Protein AF-A0AAV7PT05-F1 (afdb_monomer_lite)

Radius of gyration: 60.12 Å; chains: 1; bounding box: 127×80×154 Å

Organism: Pleurodeles waltl (NCBI:txid8319)

Foldseek 3Di:
DDDDDDDDDDDPDDDDDDDDDDDPPVPPPPPDDDPVVVVVVVVVVVVVVVVVVVVVVVVVVVVVVVVVVVVVVVVVVVVVVVVVVVVVVVVVVVVVVVVVVVVVVVVVVVVPVVVDPVVVVVVVVVVVVVCVVDVPVPPDPVPPDDDDDDDDDPDPDPDDPDDDPDDDDDDDD

pLDDT: mean 75.19, std 23.45, range [34.25, 98.81]

Secondary structure (DSSP, 8-state):
-----PPPPP---PPPS------------TTSPPHHHHHHHHHHHHHHHHHHHHHHHHHHHHHHHHHHHHHHHHHHHHHHHHHHHHHHHHHHHHHHHHHHHHHHHHHHHHHHHHT-HHHHHHHHHHHHHHHHH-GGG---TT----S----------TT------PPPPPPP-

Structure (mmCIF, N/CA/C/O backbone):
data_AF-A0AAV7PT05-F1
#
_entry.id   AF-A0AAV7PT05-F1
#
loop_
_atom_site.group_PDB
_atom_site.id
_atom_site.type_symbol
_atom_site.label_atom_id
_atom_site.label_alt_id
_atom_site.label_comp_id
_atom_site.label_asym_id
_atom_site.label_entity_id
_atom_site.label_seq_id
_atom_site.pdbx_PDB_ins_code
_atom_site.Cartn_x
_atom_site.Cartn_y
_atom_site.Cartn_z
_atom_site.occupancy
_atom_site.B_iso_or_equiv
_atom_site.auth_seq_id
_atom_site.auth_comp_id
_atom_site.auth_asym_id
_atom_site.auth_atom_id
_atom_site.pdbx_PDB_model_num
ATOM 1 N N . MET A 1 1 ? -74.456 -33.445 26.826 1.00 45.88 1 MET A N 1
ATOM 2 C CA . MET A 1 1 ? -73.697 -34.358 27.705 1.00 45.88 1 MET A CA 1
ATOM 3 C C . MET A 1 1 ? -73.423 -33.598 28.983 1.00 45.88 1 MET A C 1
ATOM 5 O O . MET A 1 1 ? -72.450 -32.866 29.078 1.00 45.88 1 MET A O 1
ATOM 9 N N . GLU A 1 2 ? -74.381 -33.675 29.896 1.00 49.53 2 GLU A N 1
ATOM 10 C CA . GLU A 1 2 ? -74.288 -33.131 31.246 1.00 49.53 2 GLU A CA 1
ATOM 11 C C . GLU A 1 2 ? -73.744 -34.240 32.135 1.00 49.53 2 GLU A C 1
ATOM 13 O O . GLU A 1 2 ? -74.397 -35.272 32.239 1.00 49.53 2 GLU A O 1
ATOM 18 N N . HIS A 1 3 ? -72.579 -34.059 32.758 1.00 49.00 3 HIS A N 1
ATOM 19 C CA . HIS A 1 3 ? -72.139 -34.949 33.830 1.00 49.00 3 HIS A CA 1
ATOM 20 C C . HIS A 1 3 ? -71.332 -34.187 34.895 1.00 49.00 3 HIS A C 1
ATOM 22 O O . HIS A 1 3 ? -70.159 -33.882 34.719 1.00 49.00 3 HIS A O 1
ATOM 28 N N . TYR A 1 4 ? -72.045 -33.917 35.993 1.00 42.47 4 TYR A N 1
ATOM 29 C CA . TYR A 1 4 ? -71.643 -33.959 37.403 1.00 42.47 4 TYR A CA 1
ATOM 30 C C . TYR A 1 4 ? -70.444 -33.125 37.887 1.00 42.47 4 TYR A C 1
ATOM 32 O O . TYR A 1 4 ? -69.310 -33.588 37.969 1.00 42.47 4 TYR A O 1
ATOM 40 N N . THR A 1 5 ? -70.769 -31.934 38.398 1.00 49.84 5 THR A N 1
ATOM 41 C CA . THR A 1 5 ? -70.028 -31.274 39.481 1.00 49.84 5 THR A CA 1
ATOM 42 C C . THR A 1 5 ? -70.247 -32.059 40.775 1.00 49.84 5 THR A C 1
ATOM 44 O O . THR A 1 5 ? -71.347 -32.063 41.329 1.00 49.84 5 THR A O 1
ATOM 47 N N . THR A 1 6 ? -69.212 -32.730 41.269 1.00 58.97 6 THR A N 1
ATOM 48 C CA . THR A 1 6 ? -69.209 -33.334 42.607 1.00 58.97 6 THR A CA 1
ATOM 49 C C . THR A 1 6 ? -69.096 -32.221 43.661 1.00 58.97 6 THR A C 1
ATOM 51 O O . THR A 1 6 ? -68.149 -31.436 43.590 1.00 58.97 6 THR A O 1
ATOM 54 N N . PRO A 1 7 ? -70.012 -32.104 44.640 1.00 56.94 7 PRO A N 1
ATOM 55 C CA . PRO A 1 7 ? -69.864 -31.128 45.712 1.00 56.94 7 PRO A CA 1
ATOM 56 C C . PRO A 1 7 ? -68.750 -31.565 46.672 1.00 56.94 7 PRO A C 1
ATOM 58 O O . PRO A 1 7 ? -68.780 -32.662 47.229 1.00 56.94 7 PRO A O 1
ATOM 61 N N . VAL A 1 8 ? -67.760 -30.692 46.861 1.00 65.25 8 VAL A N 1
ATOM 62 C CA . VAL A 1 8 ? -66.714 -30.844 47.881 1.00 65.25 8 VAL A CA 1
ATOM 63 C C . VAL A 1 8 ? -67.356 -30.635 49.261 1.00 65.25 8 VAL A C 1
ATOM 65 O O . VAL A 1 8 ? -67.992 -29.599 49.470 1.00 65.25 8 VAL A O 1
ATOM 68 N N . PRO A 1 9 ? -67.227 -31.575 50.214 1.00 62.09 9 PRO A N 1
ATOM 69 C CA . PRO A 1 9 ? -67.745 -31.381 51.561 1.00 62.09 9 PRO A CA 1
ATOM 70 C C . PRO A 1 9 ? -66.942 -30.296 52.293 1.00 62.09 9 PRO A C 1
ATOM 72 O O . PRO A 1 9 ? -65.712 -30.314 52.311 1.00 62.09 9 PRO A O 1
ATOM 75 N N . LEU A 1 10 ? -67.656 -29.352 52.911 1.00 61.75 10 LEU A N 1
ATOM 76 C CA . LEU A 1 10 ? -67.082 -28.382 53.843 1.00 61.75 10 LEU A CA 1
ATOM 77 C C . LEU A 1 10 ? -66.490 -29.129 55.051 1.00 61.75 10 LEU A C 1
ATOM 79 O O . LEU A 1 10 ? -67.174 -29.996 55.606 1.00 61.75 10 LEU A O 1
ATOM 83 N N . PRO A 1 11 ? -65.268 -28.800 55.504 1.00 58.62 11 PRO A N 1
ATOM 84 C CA . PRO A 1 11 ? -64.727 -29.374 56.727 1.00 58.62 11 PRO A CA 1
ATOM 85 C C . PRO A 1 11 ? -65.584 -28.943 57.926 1.00 58.62 11 PRO A C 1
ATOM 87 O O . PRO A 1 11 ? -65.637 -27.770 58.295 1.00 58.62 11 PRO A O 1
ATOM 90 N N . GLN A 1 12 ? -66.282 -29.910 58.524 1.00 55.91 12 GLN A N 1
ATOM 91 C CA . GLN A 1 12 ? -66.926 -29.765 59.824 1.00 55.91 12 GLN A CA 1
ATOM 92 C C . GLN A 1 12 ? -65.871 -29.929 60.919 1.00 55.91 12 GLN A C 1
ATOM 94 O O . GLN A 1 12 ? -65.200 -30.956 60.981 1.00 55.91 12 GLN A O 1
ATOM 99 N N . GLY A 1 13 ? -65.767 -28.936 61.801 1.00 46.53 13 GLY A N 1
ATOM 100 C CA . GLY A 1 13 ? -65.004 -29.040 63.043 1.00 46.53 13 GLY A CA 1
ATOM 101 C C . GLY A 1 13 ? -64.131 -27.822 63.308 1.00 46.53 13 GLY A C 1
ATOM 102 O O . GLY A 1 13 ? -62.946 -27.825 63.001 1.00 46.53 13 GLY A O 1
ATOM 103 N N . LEU A 1 14 ? -64.712 -26.792 63.926 1.00 54.44 14 LEU A N 1
ATOM 104 C CA . LEU A 1 14 ? -63.942 -25.840 64.726 1.00 54.44 14 LEU A CA 1
ATOM 105 C C . LEU A 1 14 ? -63.470 -26.580 65.990 1.00 54.44 14 LEU A C 1
ATOM 107 O O . LEU A 1 14 ? -64.332 -27.023 66.758 1.00 54.44 14 LEU A O 1
ATOM 111 N N . PRO A 1 15 ? -62.158 -26.734 66.246 1.00 52.84 15 PRO A N 1
ATOM 112 C CA . PRO A 1 15 ? -61.711 -27.133 67.566 1.00 52.84 15 PRO A CA 1
ATOM 113 C C . PRO A 1 15 ? -61.998 -25.980 68.532 1.00 52.84 15 PRO A C 1
ATOM 115 O O . PRO A 1 15 ? -61.703 -24.814 68.260 1.00 52.84 15 PRO A O 1
ATOM 118 N N . ARG A 1 16 ? -62.666 -26.328 69.633 1.00 49.81 16 ARG A N 1
ATOM 119 C CA . ARG A 1 16 ? -62.996 -25.429 70.735 1.00 49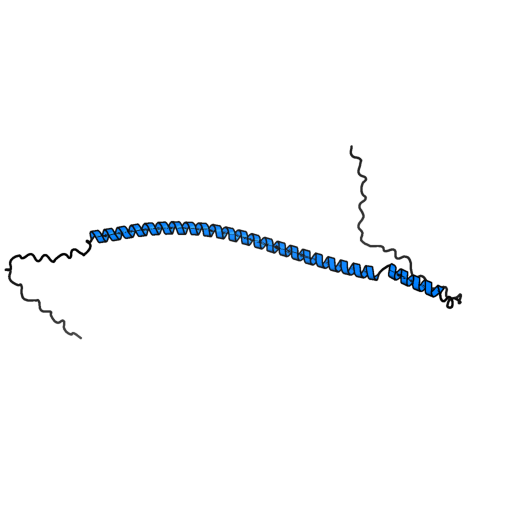.81 16 ARG A CA 1
ATOM 120 C C . ARG A 1 16 ? -61.720 -24.776 71.262 1.00 49.81 16 ARG A C 1
ATOM 122 O O . ARG A 1 16 ? -60.718 -25.454 71.462 1.00 49.81 16 ARG A O 1
ATOM 129 N N . SER A 1 17 ? -61.806 -23.467 71.486 1.00 53.41 17 SER A N 1
ATOM 130 C CA . SER A 1 17 ? -60.900 -22.699 72.331 1.00 53.41 17 SER A CA 1
ATOM 131 C C . SER A 1 17 ? -60.678 -23.459 73.629 1.00 53.41 17 SER A C 1
ATOM 133 O O . SER A 1 17 ? -61.669 -23.729 74.291 1.00 53.41 17 SER A O 1
ATOM 135 N N . ASP A 1 18 ? -59.436 -23.849 73.912 1.00 57.31 18 ASP A N 1
ATOM 136 C CA . ASP A 1 18 ? -58.857 -24.051 75.247 1.00 57.31 18 ASP A CA 1
ATOM 137 C C . ASP A 1 18 ? -57.489 -24.729 75.086 1.00 57.31 18 ASP A C 1
ATOM 139 O O . ASP A 1 18 ? -57.319 -25.902 75.385 1.00 57.31 18 ASP A O 1
ATOM 143 N N . GLU A 1 19 ? -56.486 -23.997 74.599 1.00 48.03 19 GLU A N 1
ATOM 144 C CA . GLU A 1 19 ? -55.090 -24.395 74.802 1.00 48.03 19 GLU A CA 1
ATOM 145 C C . GLU A 1 19 ? -54.196 -23.152 74.822 1.00 48.03 19 GLU A C 1
ATOM 147 O O . GLU A 1 19 ? -53.762 -22.609 73.810 1.00 48.03 19 GLU A O 1
ATOM 152 N N . LYS A 1 20 ? -54.058 -22.625 76.043 1.00 45.47 20 LYS A N 1
ATOM 153 C CA . LYS A 1 20 ? -52.792 -22.237 76.669 1.00 45.47 20 LYS A CA 1
ATOM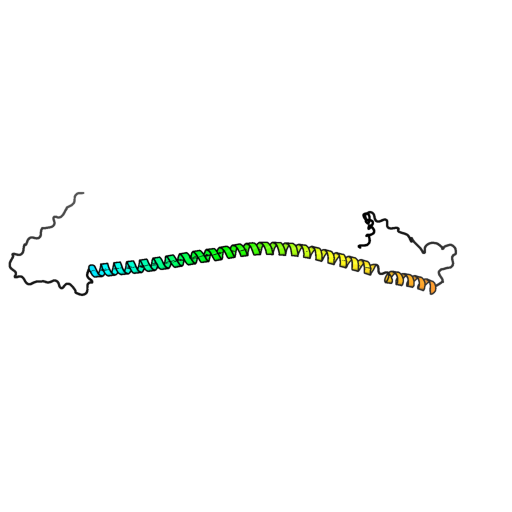 154 C C . LYS A 1 20 ? -51.722 -21.764 75.680 1.00 45.47 20 LYS A C 1
ATOM 156 O O . LYS A 1 20 ? -51.048 -22.567 75.047 1.00 45.47 20 LYS A O 1
ATOM 161 N N . GLY A 1 21 ? -51.554 -20.443 75.619 1.00 52.41 21 GLY A N 1
ATOM 162 C CA . GLY A 1 21 ? -50.492 -19.796 74.865 1.00 52.41 21 GLY A CA 1
ATOM 163 C C . GLY A 1 21 ? -49.130 -20.367 75.234 1.00 52.41 21 GLY A C 1
ATOM 164 O O . GLY A 1 21 ? -48.569 -20.016 76.268 1.00 52.41 21 GLY A O 1
ATOM 165 N N . ASP A 1 22 ? -48.614 -21.220 74.362 1.00 47.50 22 ASP A N 1
ATOM 166 C CA . ASP A 1 22 ? -47.196 -21.483 74.267 1.00 47.50 22 ASP A CA 1
ATOM 167 C C . ASP A 1 22 ? -46.752 -21.055 72.876 1.00 47.50 22 ASP A C 1
ATOM 169 O O . ASP A 1 22 ? -47.285 -21.444 71.834 1.00 47.50 22 ASP A O 1
ATOM 173 N N . ASN A 1 23 ? -45.848 -20.097 72.908 1.00 52.97 23 ASN A N 1
ATOM 174 C CA . ASN A 1 23 ? -45.403 -19.279 71.810 1.00 52.97 23 ASN A CA 1
ATOM 175 C C . ASN A 1 23 ? -44.649 -20.172 70.812 1.00 52.97 23 ASN A C 1
ATOM 177 O O . ASN A 1 23 ? -43.431 -20.314 70.919 1.00 52.97 23 ASN A O 1
ATOM 181 N N . MET A 1 24 ? -45.341 -20.764 69.828 1.00 47.91 24 MET A N 1
ATOM 182 C CA . MET A 1 24 ? -44.698 -21.295 68.621 1.00 47.91 24 MET A CA 1
ATOM 183 C C . MET A 1 24 ? -44.148 -20.121 67.805 1.00 47.91 24 MET A C 1
ATOM 185 O O . MET A 1 24 ? -44.660 -19.746 66.751 1.00 47.91 24 MET A O 1
ATOM 189 N N . ARG A 1 25 ? -43.063 -19.528 68.311 1.00 56.44 25 ARG A N 1
ATOM 190 C CA . ARG A 1 25 ? -42.078 -18.851 67.484 1.00 56.44 25 ARG A CA 1
ATOM 191 C C . ARG A 1 25 ? -41.600 -19.908 66.500 1.00 56.44 25 ARG A C 1
ATOM 193 O O . ARG A 1 25 ? -40.773 -20.747 66.847 1.00 56.44 25 ARG A O 1
ATOM 200 N N . VAL A 1 26 ? -42.149 -19.879 65.287 1.00 58.25 26 VAL A N 1
ATOM 201 C CA . VAL A 1 26 ? -41.483 -20.469 64.127 1.00 58.25 26 VAL A CA 1
ATOM 202 C C . VAL A 1 26 ? -40.052 -19.934 64.194 1.00 58.25 26 VAL A C 1
ATOM 204 O O . VAL A 1 26 ? -39.893 -18.707 64.231 1.00 58.25 26 VAL A O 1
ATOM 207 N N . PRO A 1 27 ? -39.027 -20.790 64.338 1.00 54.75 27 PRO A N 1
ATOM 208 C CA . PRO A 1 27 ? -37.659 -20.317 64.342 1.00 54.75 27 PRO A CA 1
ATOM 209 C C . PRO A 1 27 ? -37.440 -19.665 62.981 1.00 54.75 27 PRO A C 1
ATOM 211 O O . PRO A 1 27 ? -37.392 -20.342 61.958 1.00 54.75 27 PRO A O 1
ATOM 214 N N . VAL A 1 28 ? -37.403 -18.332 62.961 1.00 60.41 28 VAL A N 1
ATOM 215 C CA . VAL A 1 28 ? -36.913 -17.583 61.809 1.00 60.41 28 VAL A CA 1
ATOM 216 C C . VAL A 1 28 ? -35.483 -18.064 61.654 1.00 60.41 28 VAL A C 1
ATOM 218 O O . VAL A 1 28 ? -34.660 -17.817 62.536 1.00 60.41 28 VAL A O 1
ATOM 221 N N . ASN A 1 29 ? -35.241 -18.863 60.619 1.00 56.56 29 ASN A N 1
ATOM 222 C CA . ASN A 1 29 ? -33.935 -19.426 60.345 1.00 56.56 29 ASN A CA 1
ATOM 223 C C . ASN A 1 29 ? -32.951 -18.248 60.227 1.00 56.56 29 ASN A C 1
ATOM 225 O O . ASN A 1 29 ? -33.137 -17.417 59.336 1.00 56.56 29 ASN A O 1
ATOM 229 N N . PRO A 1 30 ? -31.962 -18.104 61.128 1.00 59.84 30 PRO A N 1
ATOM 230 C CA . PRO A 1 30 ? -31.101 -16.921 61.164 1.00 59.84 30 PRO A CA 1
ATOM 231 C C . PRO A 1 30 ? -30.137 -16.831 59.970 1.00 59.84 30 PRO A C 1
ATOM 233 O O . PRO A 1 30 ? -29.339 -15.901 59.908 1.00 59.84 30 PRO A O 1
ATOM 236 N N . GLU A 1 31 ? -30.204 -17.780 59.032 1.00 66.94 31 GLU A N 1
ATOM 237 C CA . GLU A 1 31 ? -29.335 -17.857 57.856 1.00 66.94 31 GLU A CA 1
ATOM 238 C C . GLU A 1 31 ? -29.954 -17.306 56.561 1.00 66.94 31 GLU A C 1
ATOM 240 O O . GLU A 1 31 ? -29.242 -17.174 55.566 1.00 66.94 31 GLU A O 1
ATOM 245 N N . GLU A 1 32 ? -31.246 -16.956 56.533 1.00 77.12 32 GLU A N 1
ATOM 246 C CA . GLU A 1 32 ? -31.826 -16.325 55.341 1.00 77.12 32 GLU A CA 1
ATOM 247 C C . GLU A 1 32 ? -31.551 -14.813 55.341 1.00 77.12 32 GLU A C 1
ATOM 249 O O . GLU A 1 32 ? -31.982 -14.116 56.267 1.00 77.12 32 GLU A O 1
ATOM 254 N N . PRO A 1 33 ? -30.852 -14.281 54.317 1.00 81.19 33 PRO A N 1
ATOM 255 C CA . PRO A 1 33 ? -30.549 -12.862 54.246 1.00 81.19 33 PRO A CA 1
ATOM 256 C C . PRO A 1 33 ? -31.847 -12.066 54.230 1.00 81.19 33 PRO A C 1
ATOM 258 O O . PRO A 1 33 ? -32.794 -12.365 53.492 1.00 81.19 33 PRO A O 1
ATOM 261 N N . SER A 1 34 ? -31.891 -11.020 55.045 1.00 90.75 34 SER A N 1
ATOM 262 C CA . SER A 1 34 ? -33.059 -10.159 55.118 1.00 90.75 34 SER A CA 1
ATOM 263 C C . SER A 1 34 ? -33.330 -9.523 53.750 1.00 90.75 34 SER A C 1
ATOM 265 O O . SER A 1 34 ? -32.427 -9.257 52.952 1.00 90.75 34 SER A O 1
ATOM 267 N N . ARG A 1 35 ? -34.595 -9.195 53.469 1.00 93.06 35 ARG A N 1
ATOM 268 C CA . ARG A 1 35 ? -34.975 -8.481 52.235 1.00 93.06 35 ARG A CA 1
ATOM 269 C C . ARG A 1 35 ? -34.143 -7.208 52.009 1.00 93.06 35 ARG A C 1
ATOM 271 O O . ARG A 1 35 ? -33.883 -6.846 50.864 1.00 93.06 35 ARG A O 1
ATOM 278 N N . ALA A 1 36 ? -33.735 -6.534 53.084 1.00 93.31 36 ALA A N 1
ATOM 279 C CA . ALA A 1 36 ? -32.884 -5.350 53.021 1.00 93.31 36 ALA A CA 1
ATOM 280 C C . ALA A 1 36 ? -31.463 -5.678 52.527 1.00 93.31 36 ALA A C 1
ATOM 282 O O . ALA A 1 36 ? -30.934 -4.954 51.687 1.00 93.31 36 ALA A O 1
ATOM 283 N N . GLU A 1 37 ? -30.878 -6.788 52.982 1.00 94.50 37 GLU A N 1
ATOM 284 C CA . GLU A 1 37 ? -29.558 -7.258 52.542 1.00 94.50 37 GLU A CA 1
ATOM 285 C C . GLU A 1 37 ? -29.568 -7.672 51.068 1.00 94.50 37 GLU A C 1
ATOM 287 O O . GLU A 1 37 ? -28.661 -7.304 50.322 1.00 94.50 37 GLU A O 1
ATOM 292 N N . LEU A 1 38 ? -30.628 -8.347 50.609 1.00 96.12 38 LEU A N 1
ATOM 293 C CA . LEU A 1 38 ? -30.791 -8.693 49.192 1.00 96.12 38 LEU A CA 1
ATOM 294 C C . LEU A 1 38 ? -30.879 -7.447 48.301 1.00 96.12 38 LEU A C 1
ATOM 296 O O . LEU A 1 38 ? -30.224 -7.380 47.261 1.00 96.12 38 LEU A O 1
ATOM 300 N N . LEU A 1 39 ? -31.652 -6.435 48.709 1.00 96.56 39 LEU A N 1
ATOM 301 C CA . LEU A 1 39 ? -31.744 -5.172 47.970 1.00 96.56 39 LEU A CA 1
ATOM 302 C C . LEU A 1 39 ? -30.404 -4.431 47.946 1.00 96.56 39 LEU A C 1
ATOM 304 O O . LEU A 1 39 ? -30.019 -3.915 46.897 1.00 96.56 39 LEU A O 1
ATOM 308 N N . ALA A 1 40 ? -29.672 -4.418 49.062 1.00 96.56 40 ALA A N 1
ATOM 309 C CA . ALA A 1 40 ? -28.338 -3.829 49.126 1.00 96.56 40 ALA A CA 1
ATOM 310 C C . ALA A 1 40 ? -27.353 -4.553 48.191 1.00 96.56 40 ALA A C 1
ATOM 312 O O . ALA A 1 40 ? -26.609 -3.898 47.459 1.00 96.56 40 ALA A O 1
ATOM 313 N N . ALA A 1 41 ? -27.390 -5.888 48.146 1.00 97.12 41 ALA A N 1
ATOM 314 C CA . ALA A 1 41 ? -26.550 -6.689 47.258 1.00 97.12 41 ALA A CA 1
ATOM 315 C C . ALA A 1 41 ? -26.872 -6.446 45.772 1.00 97.12 41 ALA A C 1
ATOM 317 O O . ALA A 1 41 ? -25.961 -6.298 44.950 1.00 97.12 41 ALA A O 1
ATOM 318 N N . ILE A 1 42 ? -28.160 -6.349 45.423 1.00 97.81 42 ILE A N 1
ATOM 319 C CA . ILE A 1 42 ? -28.611 -6.014 44.064 1.00 97.81 42 ILE A CA 1
ATOM 320 C C . ILE A 1 42 ? -28.144 -4.607 43.679 1.00 97.81 42 ILE A C 1
ATOM 322 O O . ILE A 1 42 ? -27.597 -4.421 42.593 1.00 97.81 42 ILE A O 1
ATOM 326 N N . GLN A 1 43 ? -28.306 -3.627 44.570 1.00 97.94 43 GLN A N 1
ATOM 327 C CA . GLN A 1 43 ? -27.885 -2.249 44.323 1.00 97.94 43 GLN A CA 1
ATOM 328 C C . GLN A 1 43 ? -26.363 -2.156 44.138 1.00 97.94 43 GLN A C 1
ATOM 330 O O . GLN A 1 43 ? -25.898 -1.508 43.203 1.00 97.94 43 GLN A O 1
ATOM 335 N N . GLY A 1 44 ? -25.584 -2.853 44.973 1.00 98.38 44 GLY A N 1
ATOM 336 C CA . GLY A 1 44 ? -24.128 -2.924 44.839 1.00 98.38 44 GLY A CA 1
ATOM 337 C C . GLY A 1 44 ? -23.691 -3.576 43.524 1.00 98.38 44 GLY A C 1
ATOM 338 O O . GLY A 1 44 ? -22.826 -3.049 42.826 1.00 98.38 44 GLY A O 1
ATOM 339 N N . SER A 1 45 ? -24.346 -4.675 43.136 1.00 98.31 45 SER A N 1
ATOM 340 C CA . SER A 1 45 ? -24.092 -5.353 41.856 1.00 98.31 45 SER A CA 1
ATOM 341 C C . SER A 1 45 ? -24.418 -4.458 40.662 1.00 98.31 45 SER A C 1
ATOM 343 O O . SER A 1 45 ? -23.665 -4.423 39.691 1.00 98.31 45 SER A O 1
ATOM 345 N N . ARG A 1 46 ? -25.514 -3.696 40.744 1.00 98.50 46 ARG A N 1
ATOM 346 C CA . ARG A 1 46 ? -25.913 -2.732 39.718 1.00 98.50 46 ARG A CA 1
ATOM 347 C C . ARG A 1 46 ? -24.861 -1.639 39.533 1.00 98.50 46 ARG A C 1
ATOM 349 O O . ARG A 1 46 ? -24.431 -1.424 38.407 1.00 98.50 46 ARG A O 1
ATOM 356 N N . VAL A 1 47 ? -24.409 -1.010 40.618 1.00 98.56 47 VAL A N 1
ATOM 357 C CA . VAL A 1 47 ? -23.369 0.033 40.560 1.00 98.56 47 VAL A CA 1
ATOM 358 C C . VAL A 1 47 ? -22.065 -0.525 39.977 1.00 98.56 47 VAL A C 1
ATOM 360 O O . VAL A 1 47 ? -21.433 0.109 39.135 1.00 98.56 47 VAL A O 1
ATOM 363 N N . ALA A 1 48 ? -21.679 -1.746 40.362 1.00 98.44 48 ALA A N 1
ATOM 364 C CA . ALA A 1 48 ? -20.491 -2.398 39.813 1.00 98.44 48 ALA A CA 1
ATOM 365 C C . ALA A 1 48 ? -20.611 -2.673 38.302 1.00 98.44 48 ALA A C 1
ATOM 367 O O . ALA A 1 48 ? -19.629 -2.542 37.569 1.00 98.44 48 ALA A O 1
ATOM 368 N N . LEU A 1 49 ? -21.798 -3.058 37.825 1.00 98.62 49 LEU A N 1
ATOM 369 C CA . LEU A 1 49 ? -22.061 -3.245 36.397 1.00 98.62 49 LEU A CA 1
ATOM 370 C C . LEU A 1 49 ? -22.066 -1.916 35.636 1.00 98.62 49 LEU A C 1
ATOM 372 O O . LEU A 1 49 ? -21.481 -1.855 34.559 1.00 98.62 49 LEU A O 1
ATOM 376 N N . GLU A 1 50 ? -22.657 -0.859 36.194 1.00 98.50 50 GLU A N 1
ATOM 377 C CA . GLU A 1 50 ? -22.651 0.488 35.605 1.00 98.50 50 GLU A CA 1
ATOM 378 C C . GLU A 1 50 ? -21.206 0.988 35.399 1.00 98.50 50 GLU A C 1
ATOM 380 O O . GLU A 1 50 ? -20.854 1.389 34.291 1.00 98.50 50 GLU A O 1
ATOM 385 N N . GLY A 1 51 ? -20.320 0.818 36.389 1.00 98.62 51 GLY A N 1
ATOM 386 C CA . GLY A 1 51 ? -18.900 1.178 36.244 1.00 98.62 51 GLY A CA 1
ATOM 387 C C . GLY A 1 51 ? -18.141 0.350 35.192 1.00 98.62 51 GLY A C 1
ATOM 388 O O . GLY A 1 51 ? -17.292 0.873 34.464 1.00 98.62 51 GLY A O 1
ATOM 389 N N . LYS A 1 52 ? -18.463 -0.944 35.048 1.00 98.69 52 LYS A N 1
ATOM 390 C CA . LYS A 1 52 ? -17.909 -1.778 33.964 1.00 98.69 52 LYS A CA 1
ATOM 391 C C . LYS A 1 52 ? -18.395 -1.318 32.589 1.00 98.69 52 LYS A C 1
ATOM 393 O O . LYS A 1 52 ? -17.599 -1.288 31.656 1.00 98.69 52 LYS A O 1
ATOM 398 N N . ILE A 1 53 ? -19.671 -0.951 32.465 1.00 98.69 53 ILE A N 1
ATOM 399 C CA . ILE A 1 53 ? -20.252 -0.439 31.216 1.00 98.69 53 ILE A CA 1
ATOM 400 C C . ILE A 1 53 ? -19.572 0.869 30.806 1.00 98.69 53 ILE A C 1
ATOM 402 O O . ILE A 1 53 ? -19.208 1.015 29.642 1.00 98.69 53 ILE A O 1
ATOM 406 N N . GLU A 1 54 ? -19.340 1.788 31.746 1.00 98.69 54 GLU A N 1
ATOM 407 C CA . GLU A 1 54 ? -18.607 3.030 31.472 1.00 98.69 54 GLU A CA 1
ATOM 408 C C . GLU A 1 54 ? -17.175 2.760 31.005 1.00 98.69 54 GLU A C 1
ATOM 410 O O . GLU A 1 54 ? -16.727 3.339 30.015 1.00 98.69 54 GLU A O 1
ATOM 415 N N . THR A 1 55 ? -16.479 1.829 31.660 1.00 98.69 55 THR A N 1
ATOM 416 C CA . THR A 1 55 ? -15.114 1.440 31.274 1.00 98.69 55 THR A CA 1
ATOM 417 C C . THR A 1 55 ? -15.081 0.891 29.846 1.00 98.69 55 THR A C 1
ATOM 419 O O . THR A 1 55 ? -14.307 1.365 29.015 1.00 98.69 55 THR A O 1
ATOM 422 N N . VAL A 1 56 ? -15.980 -0.044 29.521 1.00 98.75 56 VAL A N 1
ATOM 423 C CA . VAL A 1 56 ? -16.102 -0.606 28.167 1.00 98.75 56 VAL A CA 1
ATOM 424 C C . VAL A 1 56 ? -16.459 0.477 27.147 1.00 98.75 56 VAL A C 1
ATOM 426 O O . VAL A 1 56 ? -15.917 0.483 26.044 1.00 98.75 56 VAL A O 1
ATOM 429 N N . ALA A 1 57 ? -17.331 1.428 27.490 1.00 98.69 57 ALA A N 1
ATOM 430 C CA . ALA A 1 57 ? -17.678 2.530 26.597 1.00 98.69 57 ALA A CA 1
ATOM 431 C C . ALA A 1 57 ? -16.458 3.409 26.267 1.00 98.69 57 ALA A C 1
ATOM 433 O O . ALA A 1 57 ? -16.289 3.829 25.120 1.00 98.69 57 ALA A O 1
ATOM 434 N N . VAL A 1 58 ? -15.581 3.663 27.241 1.00 98.75 58 VAL A N 1
ATOM 435 C CA . VAL A 1 58 ? -14.318 4.383 27.014 1.00 98.75 58 VAL A CA 1
ATOM 436 C C . VAL A 1 58 ? -13.388 3.579 26.105 1.00 98.75 58 VAL A C 1
ATOM 438 O O . VAL A 1 58 ? -12.889 4.120 25.117 1.00 98.75 58 VAL A O 1
ATOM 441 N N . GLU A 1 59 ? -13.194 2.289 26.380 1.00 98.81 59 GLU A N 1
ATOM 442 C CA . GLU A 1 59 ? -12.339 1.411 25.569 1.00 98.81 59 GLU A CA 1
ATOM 443 C C . GLU A 1 59 ? -12.817 1.317 24.114 1.00 98.81 59 GLU A C 1
ATOM 445 O O . GLU A 1 59 ? -12.018 1.455 23.186 1.00 98.81 59 GLU A O 1
ATOM 450 N N . VAL A 1 60 ? -14.126 1.167 23.893 1.00 98.81 60 VAL A N 1
ATOM 451 C CA . VAL A 1 60 ? -14.724 1.152 22.549 1.00 98.81 60 VAL A CA 1
ATOM 452 C C . VAL A 1 60 ? -14.448 2.462 21.810 1.00 98.81 60 VAL A C 1
ATOM 454 O O . VAL A 1 60 ? -14.082 2.438 20.635 1.00 98.81 60 VAL A O 1
ATOM 457 N N . ASN A 1 61 ? -14.570 3.609 22.480 1.00 98.75 61 ASN A N 1
ATOM 458 C CA . ASN A 1 61 ? -14.284 4.902 21.859 1.00 98.75 61 ASN A CA 1
ATOM 459 C C . ASN A 1 61 ? -12.803 5.058 21.478 1.00 98.75 61 ASN A C 1
ATOM 461 O O . ASN A 1 61 ? -12.502 5.596 20.409 1.00 98.75 61 ASN A O 1
ATOM 465 N N . LEU A 1 62 ? -11.882 4.557 22.305 1.00 98.75 62 LEU A N 1
ATOM 466 C CA . LEU A 1 62 ? -10.451 4.542 21.988 1.00 98.75 62 LEU A CA 1
ATOM 467 C C . LEU A 1 62 ? -10.154 3.639 20.785 1.00 98.75 62 LEU A C 1
ATOM 469 O O . LEU A 1 62 ? -9.480 4.068 19.848 1.00 98.75 62 LEU A O 1
ATOM 473 N N . LEU A 1 63 ? -10.730 2.434 20.755 1.00 98.75 63 LEU A N 1
ATOM 474 C CA . LEU A 1 63 ? -10.588 1.510 19.629 1.00 98.75 63 LEU A CA 1
ATOM 475 C C . LEU A 1 63 ? -11.148 2.095 18.327 1.00 98.75 63 LEU A C 1
ATOM 477 O O . LEU A 1 63 ? -10.526 1.955 17.275 1.00 98.75 63 LEU A O 1
ATOM 481 N N . LEU A 1 64 ? -12.282 2.800 18.377 1.00 98.75 64 LEU A N 1
ATOM 482 C CA . LEU A 1 64 ? -12.837 3.496 17.212 1.00 98.75 64 LEU A CA 1
ATOM 483 C C . LEU A 1 64 ? -11.913 4.614 16.714 1.00 98.75 64 LEU A C 1
ATOM 485 O O . LEU A 1 64 ? -11.764 4.796 15.503 1.00 98.75 64 LEU A O 1
ATOM 489 N N . ALA A 1 65 ? -11.281 5.358 17.623 1.00 98.62 65 ALA A N 1
ATOM 490 C CA . ALA A 1 65 ? -10.312 6.384 17.255 1.00 98.62 65 ALA A CA 1
ATOM 491 C C . ALA A 1 65 ? -9.064 5.776 16.595 1.00 98.62 65 ALA A C 1
ATOM 493 O O . ALA A 1 65 ? -8.582 6.300 15.590 1.00 98.62 65 ALA A O 1
ATOM 494 N N . ASP A 1 66 ? -8.562 4.657 17.113 1.00 98.75 66 ASP A N 1
ATOM 495 C CA . ASP A 1 66 ? -7.407 3.974 16.535 1.00 98.75 66 ASP A CA 1
ATOM 496 C C . ASP A 1 66 ? -7.733 3.315 15.191 1.00 98.75 66 ASP A C 1
ATOM 498 O O . ASP A 1 66 ? -6.939 3.423 14.253 1.00 98.75 66 ASP A O 1
ATOM 502 N N . LEU A 1 67 ? -8.930 2.740 15.037 1.00 98.75 67 LEU A N 1
ATOM 503 C CA . LEU A 1 67 ? -9.406 2.212 13.758 1.00 98.75 67 LEU A CA 1
ATOM 504 C C . LEU A 1 67 ? -9.448 3.303 12.679 1.00 98.75 67 LEU A C 1
ATOM 506 O O . LEU A 1 67 ? -9.017 3.063 11.551 1.00 98.75 67 LEU A O 1
ATOM 510 N N . ARG A 1 68 ? -9.894 4.520 13.022 1.00 98.75 68 ARG A N 1
ATOM 511 C CA . ARG A 1 68 ? -9.866 5.669 12.098 1.00 98.75 68 ARG A CA 1
ATOM 512 C C . ARG A 1 68 ? -8.443 6.011 11.660 1.00 98.75 68 ARG A C 1
ATOM 514 O O . ARG A 1 68 ? -8.190 6.108 10.465 1.00 98.75 68 ARG A O 1
ATOM 521 N N . LYS A 1 69 ? -7.489 6.086 12.595 1.00 98.69 69 LYS A N 1
ATOM 522 C CA . LYS A 1 69 ? -6.073 6.339 12.259 1.00 98.69 69 LYS A CA 1
ATOM 523 C C . LYS A 1 69 ? -5.497 5.265 11.336 1.00 98.69 69 LYS A C 1
ATOM 525 O O . LYS A 1 69 ?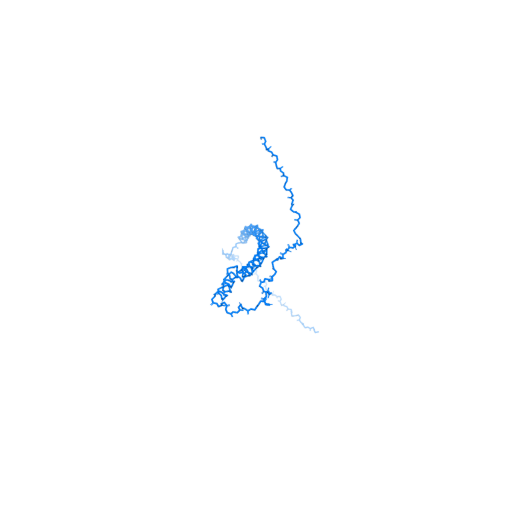 -4.700 5.575 10.453 1.00 98.69 69 LYS A O 1
ATOM 530 N N . VAL A 1 70 ? -5.851 3.996 11.554 1.00 98.75 70 VAL A N 1
ATOM 531 C CA . VAL A 1 70 ? -5.430 2.894 10.676 1.00 98.75 70 VAL A CA 1
ATOM 532 C C . VAL A 1 70 ? -6.051 3.049 9.289 1.00 98.75 70 VAL A C 1
ATOM 534 O O . VAL A 1 70 ? -5.329 2.936 8.302 1.00 98.75 70 VAL A O 1
ATOM 537 N N . SER A 1 71 ? -7.341 3.379 9.205 1.00 98.69 71 SER A N 1
ATOM 538 C CA . SER A 1 71 ? -8.035 3.635 7.936 1.00 98.69 71 SER A CA 1
ATOM 539 C C . SER A 1 71 ? -7.371 4.757 7.128 1.00 98.69 71 SER A C 1
ATOM 541 O O . SER A 1 71 ? -7.150 4.611 5.923 1.00 98.69 71 SER A O 1
ATOM 543 N N . ASP A 1 72 ? -6.980 5.850 7.786 1.00 98.75 72 ASP A N 1
ATOM 544 C CA . ASP A 1 72 ? -6.284 6.964 7.132 1.00 98.75 72 ASP A CA 1
ATOM 545 C C . ASP A 1 72 ? -4.918 6.523 6.585 1.00 98.75 72 ASP A C 1
ATOM 547 O O . ASP A 1 72 ? -4.568 6.813 5.439 1.00 98.75 72 ASP A O 1
ATOM 551 N N . LYS A 1 73 ? -4.152 5.755 7.374 1.00 98.69 73 LYS A N 1
ATOM 552 C CA . LYS A 1 73 ? -2.860 5.200 6.939 1.00 98.69 73 LYS A CA 1
ATOM 553 C C . LYS A 1 73 ? -3.006 4.261 5.742 1.00 98.69 73 LYS A C 1
ATOM 555 O O . LYS A 1 73 ? -2.173 4.316 4.839 1.00 98.69 73 LYS A O 1
ATOM 560 N N . VAL A 1 74 ? -4.044 3.423 5.723 1.00 98.81 74 VAL A N 1
ATOM 561 C CA . VAL A 1 74 ? -4.340 2.528 4.592 1.00 98.81 74 VAL A CA 1
ATOM 562 C C . VAL A 1 74 ? -4.637 3.342 3.336 1.00 98.81 74 VAL A C 1
ATOM 564 O O . VAL A 1 74 ? -4.012 3.104 2.308 1.00 98.81 74 VAL A O 1
ATOM 567 N N . THR A 1 75 ? -5.471 4.377 3.442 1.00 98.75 75 THR A N 1
ATOM 568 C CA . THR A 1 75 ? -5.807 5.263 2.312 1.00 98.75 75 THR A CA 1
ATOM 569 C C . THR A 1 75 ? -4.556 5.930 1.718 1.00 98.75 75 THR A C 1
ATOM 571 O O . THR A 1 75 ? -4.373 5.987 0.500 1.00 98.75 75 THR A O 1
ATOM 574 N N . VAL A 1 76 ? -3.639 6.402 2.570 1.00 98.75 76 VAL A N 1
ATOM 575 C CA . VAL A 1 76 ? -2.357 6.985 2.129 1.00 98.75 76 VAL A CA 1
ATOM 576 C C . VAL A 1 76 ? -1.463 5.943 1.446 1.00 98.75 76 VAL A C 1
ATOM 578 O O . VAL A 1 76 ? -0.819 6.235 0.429 1.00 98.75 76 VAL A O 1
ATOM 581 N N . ALA A 1 77 ? -1.409 4.727 1.990 1.00 98.62 77 ALA A N 1
ATOM 582 C CA . ALA A 1 77 ? -0.623 3.637 1.423 1.00 98.62 77 ALA A CA 1
ATOM 583 C C . ALA A 1 77 ? -1.154 3.215 0.044 1.00 98.62 77 ALA A C 1
ATOM 585 O O . ALA A 1 77 ? -0.368 3.077 -0.893 1.00 98.62 77 ALA A O 1
ATOM 586 N N . GLU A 1 78 ? -2.472 3.093 -0.112 1.00 98.75 78 GLU A N 1
ATOM 587 C CA . GLU A 1 78 ? -3.126 2.795 -1.390 1.00 98.75 78 GLU A CA 1
ATOM 588 C C . GLU A 1 78 ? -2.785 3.844 -2.456 1.00 98.75 78 GLU A C 1
ATOM 590 O O . GLU A 1 78 ? -2.366 3.492 -3.562 1.00 98.75 78 GLU A O 1
ATOM 595 N N . GLY A 1 79 ? -2.847 5.135 -2.110 1.00 98.75 79 GLY A N 1
ATOM 596 C CA . GLY A 1 79 ? -2.439 6.212 -3.018 1.00 98.75 79 GLY A CA 1
ATOM 597 C C . GLY A 1 79 ? -0.966 6.119 -3.439 1.00 98.75 79 GLY A C 1
ATOM 598 O O . GLY A 1 79 ? -0.623 6.325 -4.607 1.00 98.75 79 GLY A O 1
ATOM 599 N N . S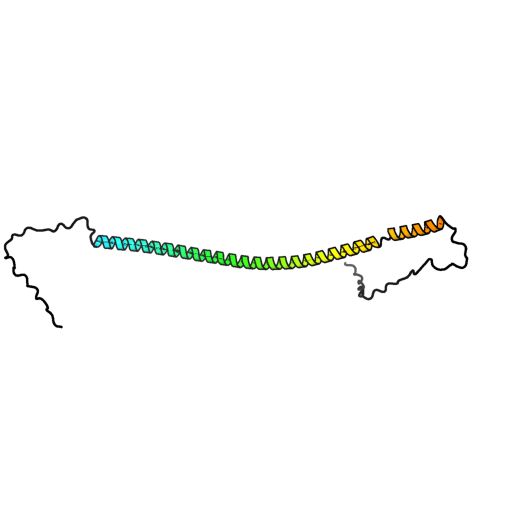ER A 1 80 ? -0.087 5.748 -2.506 1.00 98.75 80 SER A N 1
ATOM 600 C CA . SER A 1 80 ? 1.345 5.557 -2.777 1.00 98.75 80 SER A CA 1
ATOM 601 C C . SER A 1 80 ? 1.602 4.367 -3.708 1.00 98.75 80 SER A C 1
ATOM 603 O O . SER A 1 80 ? 2.425 4.465 -4.619 1.00 98.75 80 SER A O 1
ATOM 605 N N . ILE A 1 81 ? 0.867 3.265 -3.532 1.00 98.81 81 ILE A N 1
ATOM 606 C CA . ILE A 1 81 ? 0.940 2.084 -4.403 1.00 98.81 81 ILE A CA 1
ATOM 607 C C . ILE A 1 81 ? 0.536 2.446 -5.834 1.00 98.81 81 ILE A C 1
ATOM 609 O O . ILE A 1 81 ? 1.253 2.092 -6.770 1.00 98.81 81 ILE A O 1
ATOM 613 N N . VAL A 1 82 ? -0.558 3.191 -6.018 1.00 98.75 82 VAL A N 1
ATOM 614 C CA . VAL A 1 82 ? -1.002 3.639 -7.351 1.00 98.75 82 VAL A CA 1
ATOM 615 C C . VAL A 1 82 ? 0.082 4.474 -8.037 1.00 98.75 82 VAL A C 1
ATOM 617 O O . VAL A 1 82 ? 0.404 4.238 -9.204 1.00 98.75 82 VAL A O 1
ATOM 620 N N . LYS A 1 83 ? 0.710 5.406 -7.310 1.00 98.69 83 LYS A N 1
ATOM 621 C CA . LYS A 1 83 ? 1.807 6.221 -7.847 1.00 98.69 83 LYS A CA 1
ATOM 622 C C . LYS A 1 83 ? 2.997 5.361 -8.288 1.00 98.69 83 LYS A C 1
ATOM 624 O O . LYS A 1 83 ? 3.483 5.517 -9.408 1.00 98.69 83 LYS A O 1
ATOM 629 N N . LEU A 1 84 ? 3.422 4.414 -7.451 1.00 98.75 84 LEU A N 1
ATOM 630 C CA . LEU A 1 84 ? 4.520 3.498 -7.776 1.00 98.75 84 LEU A CA 1
ATOM 631 C C . LEU A 1 84 ? 4.199 2.619 -8.990 1.00 98.75 84 LEU A C 1
ATOM 633 O O . LEU A 1 84 ? 5.057 2.408 -9.845 1.00 98.75 84 LEU A O 1
ATOM 637 N N . GLN A 1 85 ? 2.960 2.139 -9.119 1.00 98.75 85 GLN A N 1
ATOM 638 C CA . GLN A 1 85 ? 2.531 1.369 -10.290 1.00 98.75 85 GLN A CA 1
ATOM 639 C C . GLN A 1 85 ? 2.648 2.185 -11.585 1.00 98.75 85 GLN A C 1
ATOM 641 O O . GLN A 1 85 ? 3.104 1.659 -12.606 1.00 98.75 85 GLN A O 1
ATOM 646 N N . MET A 1 86 ? 2.295 3.474 -11.550 1.00 98.56 86 MET A N 1
ATOM 647 C CA . MET A 1 86 ? 2.464 4.372 -12.696 1.00 98.56 86 MET A CA 1
ATOM 648 C C . MET A 1 86 ? 3.941 4.582 -13.053 1.00 98.56 86 MET A C 1
ATOM 650 O O . MET A 1 86 ? 4.302 4.495 -14.230 1.00 98.56 86 MET A O 1
ATOM 654 N N . GLU A 1 87 ? 4.799 4.815 -12.058 1.00 98.69 87 GLU A N 1
ATOM 655 C CA . GLU A 1 87 ? 6.245 4.994 -12.253 1.00 98.69 87 GLU A CA 1
ATOM 656 C C . GLU A 1 87 ? 6.898 3.736 -12.844 1.00 98.69 87 GLU A C 1
ATOM 658 O O . GLU A 1 87 ? 7.629 3.822 -13.833 1.00 98.69 87 GLU A O 1
ATOM 663 N N . VAL A 1 88 ? 6.559 2.550 -12.328 1.00 98.75 88 VAL A N 1
ATOM 664 C CA . VAL A 1 88 ? 7.004 1.262 -12.887 1.00 98.75 88 VAL A CA 1
ATOM 665 C C . VAL A 1 88 ? 6.538 1.102 -14.336 1.00 98.75 88 VAL A C 1
ATOM 667 O O . VAL A 1 88 ? 7.311 0.667 -15.194 1.00 98.75 88 VAL A O 1
ATOM 670 N N . GLY A 1 89 ? 5.294 1.477 -14.644 1.00 98.69 89 GLY A N 1
ATOM 671 C CA . GLY A 1 89 ? 4.773 1.465 -16.010 1.00 98.69 89 GLY A CA 1
ATOM 672 C C . GLY A 1 89 ? 5.560 2.378 -16.957 1.00 98.69 89 GLY A C 1
ATOM 673 O O . GLY A 1 89 ? 5.860 1.988 -18.088 1.00 98.69 89 GLY A O 1
ATOM 674 N N . ALA A 1 90 ? 5.936 3.574 -16.500 1.00 98.56 90 ALA A N 1
ATOM 675 C CA . ALA A 1 90 ? 6.758 4.504 -17.268 1.00 98.56 90 ALA A CA 1
ATOM 676 C C . ALA A 1 90 ? 8.182 3.966 -17.490 1.00 98.56 90 ALA A C 1
ATOM 678 O O . ALA A 1 90 ? 8.667 3.971 -18.624 1.00 98.56 90 ALA A O 1
ATOM 679 N N . LEU A 1 91 ? 8.819 3.432 -16.444 1.00 98.69 91 LEU A N 1
ATOM 680 C CA . LEU A 1 91 ? 10.153 2.832 -16.522 1.00 98.69 91 LEU A CA 1
ATOM 681 C C . LEU A 1 91 ? 10.191 1.639 -17.482 1.00 98.69 91 LEU A C 1
ATOM 683 O O . LEU A 1 91 ? 11.096 1.545 -18.308 1.00 98.69 91 LEU A O 1
ATOM 687 N N . ARG A 1 92 ? 9.174 0.767 -17.463 1.00 98.75 92 ARG A N 1
ATOM 688 C CA . ARG A 1 92 ? 9.067 -0.346 -18.425 1.00 98.75 92 ARG A CA 1
ATOM 689 C C . ARG A 1 92 ? 9.047 0.144 -19.873 1.00 98.75 92 ARG A C 1
ATOM 691 O O . ARG A 1 92 ? 9.735 -0.423 -20.717 1.00 98.75 92 ARG A O 1
ATOM 698 N N . LYS A 1 93 ? 8.311 1.221 -20.172 1.00 98.50 93 LYS A N 1
ATOM 699 C CA . LYS A 1 93 ? 8.295 1.821 -21.521 1.00 98.50 93 LYS A CA 1
ATOM 700 C C . LYS A 1 93 ? 9.664 2.378 -21.914 1.00 98.50 93 LYS A C 1
ATOM 702 O O . LYS A 1 93 ? 10.093 2.192 -23.051 1.00 98.50 93 LYS A O 1
ATOM 707 N N . GLN A 1 94 ? 10.353 3.038 -20.982 1.00 98.44 94 GLN A N 1
ATOM 708 C CA . GLN A 1 94 ? 11.713 3.533 -21.213 1.00 98.44 94 GLN A CA 1
ATOM 709 C C . GLN A 1 94 ? 12.690 2.386 -21.494 1.00 98.44 94 GLN A C 1
ATOM 711 O O . GLN A 1 94 ? 13.482 2.486 -22.427 1.00 98.44 94 GLN A O 1
ATOM 716 N N . MET A 1 95 ? 12.583 1.279 -20.758 1.00 98.44 95 MET A N 1
ATOM 717 C CA . MET A 1 95 ? 13.409 0.089 -20.957 1.00 98.44 95 MET A CA 1
ATOM 718 C C . MET A 1 95 ? 13.191 -0.545 -22.335 1.00 98.44 95 MET A C 1
ATOM 720 O O . MET A 1 95 ? 14.162 -0.844 -23.022 1.00 98.44 95 MET A O 1
ATOM 724 N N . VAL A 1 96 ? 11.939 -0.688 -22.785 1.00 98.44 96 VAL A N 1
ATOM 725 C CA . VAL A 1 96 ? 11.633 -1.191 -24.139 1.00 98.44 96 VAL A CA 1
ATOM 726 C C . VAL A 1 96 ? 12.266 -0.300 -25.210 1.00 98.44 96 VAL A C 1
ATOM 728 O O . VAL A 1 96 ? 12.878 -0.803 -26.152 1.00 98.44 96 VAL A O 1
ATOM 731 N N . LYS A 1 97 ? 12.172 1.027 -25.049 1.00 98.00 97 LYS A N 1
ATOM 732 C CA . LYS A 1 97 ? 12.807 1.978 -25.968 1.00 98.00 97 LYS A CA 1
ATOM 733 C C . LYS A 1 97 ? 14.328 1.818 -25.976 1.00 98.00 97 LYS A C 1
ATOM 735 O O . LYS A 1 97 ? 14.914 1.753 -27.049 1.00 98.00 97 LYS A O 1
ATOM 740 N N . ALA A 1 98 ? 14.952 1.729 -24.803 1.00 97.75 98 ALA A N 1
ATOM 741 C CA . ALA A 1 98 ? 16.392 1.533 -24.685 1.00 97.75 98 ALA A CA 1
ATOM 742 C C . ALA A 1 98 ? 16.842 0.226 -25.353 1.00 97.75 98 ALA A C 1
ATOM 744 O O . ALA A 1 98 ? 17.794 0.241 -26.125 1.00 97.75 98 ALA A O 1
ATOM 745 N N . ASN A 1 99 ? 16.113 -0.872 -25.139 1.00 98.31 99 ASN A N 1
ATOM 746 C CA . ASN A 1 99 ? 16.422 -2.164 -25.748 1.00 98.31 99 ASN A CA 1
ATOM 747 C C . ASN A 1 99 ? 16.317 -2.118 -27.280 1.00 98.31 99 ASN A C 1
ATOM 749 O O . ASN A 1 99 ? 17.166 -2.661 -27.979 1.00 98.31 99 ASN A O 1
ATOM 753 N N . SER A 1 100 ? 15.316 -1.408 -27.814 1.00 97.06 100 SER A N 1
ATOM 754 C CA . SER A 1 100 ? 15.220 -1.167 -29.257 1.00 97.06 100 SER A CA 1
ATOM 755 C C . SER A 1 100 ? 16.391 -0.339 -29.788 1.00 97.06 100 SER A C 1
ATOM 757 O O . SER A 1 100 ? 16.854 -0.610 -30.892 1.00 97.06 100 SER A O 1
ATOM 759 N N . THR A 1 101 ? 16.856 0.671 -29.048 1.00 97.38 101 THR A N 1
ATOM 760 C CA . THR A 1 101 ? 18.030 1.464 -29.438 1.00 97.38 101 THR A CA 1
ATOM 761 C C . THR A 1 101 ? 19.294 0.611 -29.441 1.00 97.38 101 THR A C 1
ATOM 763 O O . THR A 1 101 ? 20.077 0.710 -30.378 1.00 97.38 101 THR A O 1
ATOM 766 N N . VAL A 1 102 ? 19.484 -0.244 -28.431 1.00 98.00 102 VAL A N 1
ATOM 767 C CA . VAL A 1 102 ? 20.626 -1.170 -28.368 1.00 98.00 102 VAL A CA 1
ATOM 768 C C . VAL A 1 102 ? 20.628 -2.099 -29.578 1.00 98.00 102 VAL A C 1
ATOM 770 O O . VAL A 1 102 ? 21.626 -2.137 -30.284 1.00 98.00 102 VAL A O 1
ATOM 773 N N . GLY A 1 103 ? 19.499 -2.735 -29.904 1.00 97.06 103 GLY A N 1
ATOM 774 C CA . GLY A 1 103 ? 19.422 -3.604 -31.085 1.00 97.06 103 GLY A CA 1
ATOM 775 C C . GLY A 1 103 ? 19.695 -2.872 -32.408 1.00 97.06 103 GLY A C 1
ATOM 776 O O . GLY A 1 103 ? 20.310 -3.427 -33.313 1.00 97.06 103 GLY A O 1
ATOM 777 N N . GLN A 1 104 ? 19.293 -1.600 -32.527 1.00 96.25 104 GLN A N 1
ATOM 778 C CA . GLN A 1 104 ? 19.650 -0.780 -33.693 1.00 96.25 104 GLN A CA 1
ATOM 779 C C . GLN A 1 104 ? 21.154 -0.490 -33.757 1.00 96.25 104 GLN A C 1
ATOM 781 O O . GLN A 1 104 ? 21.735 -0.541 -34.838 1.00 96.25 104 GLN A O 1
ATOM 786 N N . LEU A 1 105 ? 21.783 -0.195 -32.616 1.00 95.69 105 LEU A N 1
ATOM 787 C CA . LEU A 1 105 ? 23.224 0.047 -32.536 1.00 95.69 105 LEU A CA 1
ATOM 788 C C . LEU A 1 105 ? 24.032 -1.215 -32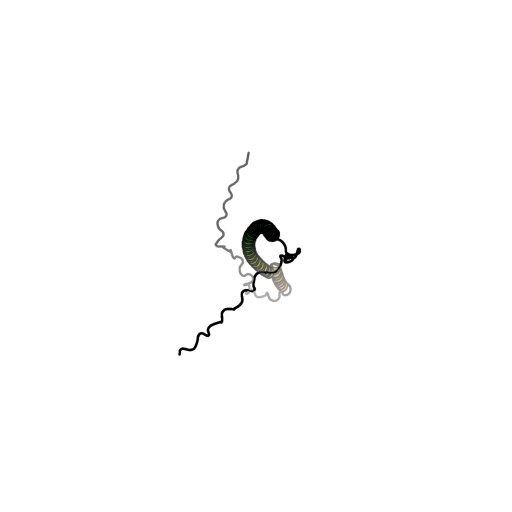.851 1.00 95.69 105 LEU A C 1
ATOM 790 O O . LEU A 1 105 ? 25.023 -1.121 -33.568 1.00 95.69 105 LEU A O 1
ATOM 794 N N . GLU A 1 106 ? 23.599 -2.379 -32.366 1.00 95.44 106 GLU A N 1
ATOM 795 C CA . GLU A 1 106 ? 24.218 -3.672 -32.679 1.00 95.44 106 GLU A CA 1
ATOM 796 C C . GLU A 1 106 ? 24.167 -3.959 -34.186 1.00 95.44 106 GLU A C 1
ATOM 798 O O . GLU A 1 106 ? 25.196 -4.260 -34.786 1.00 95.44 106 GLU A O 1
ATOM 803 N N . ALA A 1 107 ? 23.011 -3.752 -34.827 1.00 93.62 107 ALA A N 1
ATOM 804 C CA . ALA A 1 107 ? 22.876 -3.921 -36.275 1.00 93.62 107 ALA A CA 1
ATOM 805 C C . ALA A 1 107 ? 23.759 -2.943 -37.075 1.00 93.62 107 ALA A C 1
ATOM 807 O O . ALA A 1 107 ? 24.321 -3.303 -38.108 1.00 93.62 107 ALA A O 1
ATOM 808 N N . TRP A 1 108 ? 23.893 -1.694 -36.614 1.00 93.25 108 TRP A N 1
ATOM 809 C CA . TRP A 1 108 ? 24.780 -0.713 -37.250 1.00 93.25 108 TRP A CA 1
ATOM 810 C C . TRP A 1 108 ? 26.255 -1.081 -37.099 1.00 93.25 108 TRP A C 1
ATOM 812 O O . TRP A 1 108 ? 27.035 -0.836 -38.019 1.00 93.25 108 TRP A O 1
ATOM 822 N N . LEU A 1 109 ? 26.642 -1.653 -35.958 1.00 92.31 109 LEU A N 1
ATOM 823 C CA . LEU A 1 109 ? 28.005 -2.113 -35.725 1.00 92.31 109 LEU A CA 1
ATOM 824 C C . LEU A 1 109 ? 28.350 -3.294 -36.640 1.00 92.31 109 LEU A C 1
ATOM 826 O O . LEU A 1 109 ? 29.390 -3.257 -37.290 1.00 92.31 109 LEU A O 1
ATOM 830 N N . GLU A 1 110 ? 27.459 -4.279 -36.757 1.00 90.62 110 GLU A N 1
ATOM 831 C CA . GLU A 1 110 ? 27.638 -5.426 -37.656 1.00 90.62 110 GLU A CA 1
ATOM 832 C C . GLU A 1 110 ? 27.770 -4.983 -39.124 1.00 90.62 110 GLU A C 1
ATOM 834 O O . GLU A 1 110 ? 28.675 -5.421 -39.837 1.00 90.62 110 GLU A O 1
ATOM 839 N N . ASP A 1 111 ? 26.925 -4.050 -39.575 1.00 89.19 111 ASP A N 1
ATOM 840 C CA . ASP A 1 111 ? 27.014 -3.486 -40.926 1.00 89.19 111 ASP A CA 1
ATOM 841 C C . ASP A 1 111 ? 28.325 -2.709 -41.146 1.00 89.19 111 ASP A C 1
ATOM 843 O O . ASP A 1 111 ? 28.949 -2.817 -42.205 1.00 89.19 111 ASP A O 1
ATOM 847 N N . ALA A 1 112 ? 28.786 -1.952 -40.146 1.00 85.62 112 ALA A N 1
ATOM 848 C CA . ALA A 1 112 ? 30.052 -1.228 -40.216 1.00 85.62 112 ALA A CA 1
ATOM 849 C C . ALA A 1 112 ? 31.267 -2.172 -40.259 1.00 85.62 112 ALA A C 1
ATOM 851 O O . ALA A 1 112 ? 32.203 -1.929 -41.027 1.00 85.62 112 ALA A O 1
ATOM 852 N N . GLU A 1 113 ? 31.251 -3.256 -39.481 1.00 83.31 113 GLU A N 1
ATOM 853 C CA . GLU A 1 113 ? 32.288 -4.292 -39.499 1.00 83.31 113 GLU A CA 1
ATOM 854 C C . GLU A 1 113 ? 32.299 -5.060 -40.827 1.00 83.31 113 GLU A C 1
ATOM 856 O O . GLU A 1 113 ? 33.363 -5.234 -41.430 1.00 83.31 113 GLU A O 1
ATOM 861 N N . GLY A 1 114 ? 31.126 -5.437 -41.346 1.00 77.38 114 GLY A N 1
ATOM 862 C CA . GLY A 1 114 ? 30.987 -6.072 -42.660 1.00 77.38 114 GLY A CA 1
ATOM 863 C C . GLY A 1 114 ? 31.486 -5.189 -43.810 1.00 77.38 114 GLY A C 1
ATOM 864 O O . GLY A 1 114 ? 32.021 -5.687 -44.801 1.00 77.38 114 GLY A O 1
ATOM 865 N N . ARG A 1 115 ? 31.393 -3.862 -43.661 1.00 74.00 115 ARG A N 1
ATOM 866 C CA . ARG A 1 115 ? 31.924 -2.860 -44.602 1.00 74.00 115 ARG A CA 1
ATOM 867 C C . ARG A 1 115 ? 33.338 -2.391 -44.254 1.00 74.00 115 ARG A C 1
ATOM 869 O O . ARG A 1 115 ? 33.725 -1.284 -44.637 1.00 74.00 115 ARG A O 1
ATOM 876 N N . SER A 1 116 ? 34.124 -3.195 -43.537 1.00 79.25 116 SER A N 1
ATOM 877 C CA . SER A 1 116 ? 35.477 -2.809 -43.141 1.00 79.25 116 SER A CA 1
ATOM 878 C C . SER A 1 116 ? 36.319 -2.352 -44.340 1.00 79.25 116 SER A C 1
ATOM 880 O O . SER A 1 116 ? 36.593 -3.096 -45.290 1.00 79.25 116 SER A O 1
ATOM 882 N N . VAL A 1 117 ? 36.791 -1.105 -44.258 1.00 72.06 117 VAL A N 1
ATOM 883 C CA . VAL A 1 117 ? 37.738 -0.513 -45.213 1.00 72.06 117 VAL A CA 1
ATOM 884 C C . VAL A 1 117 ? 39.015 -1.350 -45.288 1.00 72.06 117 VAL A C 1
ATOM 886 O O . VAL A 1 117 ? 39.615 -1.453 -46.348 1.00 72.06 117 VAL A O 1
ATOM 889 N N . VAL A 1 118 ? 39.400 -2.011 -44.193 1.00 76.44 118 VAL A N 1
ATOM 890 C CA . VAL A 1 118 ? 40.558 -2.912 -44.168 1.00 76.44 118 VAL A CA 1
ATOM 891 C C . VAL A 1 118 ? 40.306 -4.138 -45.043 1.00 76.44 118 VAL A C 1
ATOM 893 O O . VAL A 1 118 ? 41.180 -4.505 -45.820 1.00 76.44 118 VAL A O 1
ATOM 896 N N . GLY A 1 119 ? 39.108 -4.729 -44.987 1.00 77.19 119 GLY A N 1
ATOM 897 C CA . GLY A 1 119 ? 38.740 -5.861 -45.845 1.00 77.19 119 GLY A CA 1
ATOM 898 C C . GLY A 1 119 ? 38.777 -5.496 -47.330 1.00 77.19 119 GLY A C 1
ATOM 899 O O . GLY A 1 119 ? 39.384 -6.202 -48.133 1.00 77.19 119 GLY A O 1
ATOM 900 N N . THR A 1 120 ? 38.213 -4.339 -47.684 1.00 80.75 120 THR A N 1
ATOM 901 C CA . THR A 1 120 ? 38.247 -3.836 -49.070 1.00 80.75 120 THR A CA 1
ATOM 902 C C . THR A 1 120 ? 39.663 -3.477 -49.537 1.00 80.75 120 THR A C 1
ATOM 904 O O . THR A 1 120 ? 40.016 -3.764 -50.681 1.00 80.75 120 THR A O 1
ATOM 907 N N . TRP A 1 121 ? 40.514 -2.923 -48.664 1.00 77.62 121 TRP A N 1
ATOM 908 C CA . TRP A 1 121 ? 41.926 -2.658 -48.971 1.00 77.62 121 TRP A CA 1
ATOM 909 C C . TRP A 1 121 ? 42.749 -3.938 -49.149 1.00 77.62 121 TRP A C 1
ATOM 911 O O . TRP A 1 121 ? 43.585 -4.005 -50.049 1.00 77.62 121 TRP A O 1
ATOM 921 N N . VAL A 1 122 ? 42.526 -4.956 -48.313 1.00 83.38 122 VAL A N 1
ATOM 922 C CA . VAL A 1 122 ? 43.212 -6.254 -48.409 1.00 83.38 122 VAL A CA 1
ATOM 923 C C . VAL A 1 122 ? 42.837 -6.972 -49.705 1.00 83.38 122 VAL A C 1
ATOM 925 O O . VAL A 1 122 ? 43.730 -7.457 -50.398 1.00 83.38 122 VAL A O 1
ATOM 928 N N . ASP A 1 123 ? 41.555 -6.980 -50.076 1.00 85.25 123 ASP A N 1
ATOM 929 C CA . ASP A 1 123 ? 41.083 -7.540 -51.350 1.00 85.25 123 ASP A CA 1
ATOM 930 C C . ASP A 1 123 ? 41.701 -6.811 -52.557 1.00 85.25 123 ASP A C 1
ATOM 932 O O . ASP A 1 123 ? 42.232 -7.436 -53.479 1.00 85.25 123 ASP A O 1
ATOM 936 N N . LEU A 1 124 ? 41.722 -5.474 -52.522 1.00 86.06 124 LEU A N 1
ATOM 937 C CA . LEU A 1 124 ? 42.355 -4.669 -53.565 1.00 86.06 124 LEU A CA 1
ATOM 938 C C . LEU A 1 124 ? 43.856 -4.970 -53.684 1.00 86.06 124 LEU A C 1
ATOM 940 O O . LEU A 1 124 ? 44.367 -5.142 -54.789 1.00 86.06 124 LEU A O 1
ATOM 944 N N . MET A 1 125 ? 44.562 -5.074 -52.558 1.00 82.12 125 MET A N 1
ATOM 945 C CA . MET A 1 125 ? 45.983 -5.420 -52.545 1.00 82.12 125 MET A CA 1
ATOM 946 C C . MET A 1 125 ? 46.247 -6.849 -53.025 1.00 82.12 125 MET A C 1
ATOM 948 O O . MET A 1 125 ? 47.280 -7.087 -53.652 1.00 82.12 125 MET A O 1
ATOM 952 N N . GLY A 1 126 ? 45.326 -7.786 -52.786 1.00 87.81 126 GLY A N 1
ATOM 953 C CA . GLY A 1 126 ? 45.353 -9.124 -53.379 1.00 87.81 126 GLY A CA 1
ATOM 954 C C . GLY A 1 126 ? 45.299 -9.060 -54.906 1.00 87.81 126 GLY A C 1
ATOM 955 O O . GLY A 1 126 ? 46.205 -9.556 -55.571 1.00 87.81 126 GLY A O 1
ATOM 956 N N . LYS A 1 127 ? 44.325 -8.328 -55.458 1.00 88.00 127 LYS A N 1
ATOM 957 C CA . LYS A 1 127 ? 44.191 -8.110 -56.911 1.00 88.00 127 LYS A CA 1
ATOM 958 C C . LYS A 1 127 ? 45.435 -7.464 -57.526 1.00 88.00 127 LYS A C 1
ATOM 960 O O . LYS A 1 127 ? 45.900 -7.894 -58.578 1.00 88.00 127 LYS A O 1
ATOM 965 N N . VAL A 1 128 ? 46.003 -6.449 -56.869 1.00 84.69 128 VAL A N 1
ATOM 966 C CA . VAL A 1 128 ? 47.245 -5.790 -57.316 1.00 84.69 128 VAL A CA 1
ATOM 967 C C . VAL A 1 128 ? 48.426 -6.766 -57.301 1.00 84.69 128 VAL A C 1
ATOM 969 O O . VAL A 1 128 ? 49.221 -6.782 -58.242 1.00 84.69 128 VAL A O 1
ATOM 972 N N . ARG A 1 129 ? 48.537 -7.606 -56.265 1.00 85.94 129 ARG A N 1
ATOM 973 C CA . ARG A 1 129 ? 49.584 -8.630 -56.166 1.00 85.94 129 ARG A CA 1
ATOM 974 C C . ARG A 1 129 ? 49.462 -9.675 -57.272 1.00 85.94 129 ARG A C 1
ATOM 976 O O . ARG A 1 129 ? 50.479 -10.002 -57.875 1.00 85.94 129 ARG A O 1
ATOM 983 N N . ASP A 1 130 ? 48.260 -10.155 -57.571 1.00 83.81 130 ASP A N 1
ATOM 984 C CA . ASP A 1 130 ? 48.035 -11.151 -58.627 1.00 83.81 130 ASP A CA 1
ATOM 985 C C . ASP A 1 130 ? 48.453 -10.623 -60.007 1.00 83.81 130 ASP A C 1
ATOM 987 O O . ASP A 1 130 ? 49.107 -11.333 -60.775 1.00 83.81 130 ASP A O 1
ATOM 991 N N . ILE A 1 131 ? 48.180 -9.341 -60.283 1.00 82.88 131 ILE A N 1
ATOM 992 C CA . ILE A 1 131 ? 48.649 -8.650 -61.496 1.00 82.88 131 ILE A CA 1
ATOM 993 C C . ILE A 1 131 ? 50.185 -8.596 -61.544 1.00 82.88 131 ILE A C 1
ATOM 995 O O . ILE A 1 131 ? 50.779 -8.820 -62.599 1.00 82.88 131 ILE A O 1
ATOM 999 N N . MET A 1 132 ? 50.844 -8.312 -60.416 1.00 74.50 132 MET A N 1
ATOM 1000 C CA . MET A 1 132 ? 52.310 -8.236 -60.355 1.00 74.50 132 MET A CA 1
ATOM 1001 C C . MET A 1 132 ? 52.993 -9.608 -60.466 1.00 74.50 132 MET A C 1
ATOM 1003 O O . MET A 1 132 ? 54.049 -9.712 -61.086 1.00 74.50 132 MET A O 1
ATOM 1007 N N . VAL A 1 133 ? 52.420 -10.656 -59.865 1.00 76.38 133 VAL A N 1
ATOM 1008 C CA . VAL A 1 133 ? 53.024 -12.001 -59.794 1.00 76.38 133 VAL A CA 1
ATOM 1009 C C . VAL A 1 133 ? 52.775 -12.815 -61.072 1.00 76.38 133 VAL A C 1
ATOM 1011 O O . VAL A 1 133 ? 53.570 -13.695 -61.403 1.00 76.38 133 VAL A O 1
ATOM 1014 N N . SER A 1 134 ? 51.731 -12.506 -61.848 1.00 60.78 134 SER A N 1
ATOM 1015 C CA . SER A 1 134 ? 51.509 -13.082 -63.182 1.00 60.78 134 SER A CA 1
ATOM 1016 C C . SER A 1 134 ? 51.159 -12.014 -64.228 1.00 60.78 134 SER A C 1
ATOM 1018 O O . SER A 1 134 ? 49.991 -11.828 -64.564 1.00 60.78 134 SER A O 1
ATOM 1020 N N . PRO A 1 135 ? 52.165 -11.387 -64.870 1.00 56.34 135 PRO A N 1
ATOM 1021 C CA . PRO A 1 135 ? 51.940 -10.403 -65.935 1.00 56.34 135 PRO A CA 1
ATOM 1022 C C . PRO A 1 135 ? 51.342 -10.996 -67.230 1.00 56.34 135 PRO A C 1
ATOM 1024 O O . PRO A 1 135 ? 51.046 -10.272 -68.179 1.00 56.34 135 PRO A O 1
ATOM 1027 N N . ARG A 1 136 ? 51.199 -12.326 -67.322 1.00 49.06 136 ARG A N 1
ATOM 1028 C CA . ARG A 1 136 ? 50.987 -13.053 -68.588 1.00 49.06 136 ARG A CA 1
ATOM 1029 C C . ARG A 1 136 ? 49.573 -12.990 -69.181 1.00 49.06 136 ARG A C 1
ATOM 1031 O O . ARG A 1 136 ? 49.349 -13.614 -70.212 1.00 49.06 136 ARG A O 1
ATOM 1038 N N . ALA A 1 137 ? 48.656 -12.209 -68.614 1.00 48.59 137 ALA A N 1
ATOM 1039 C CA . ALA A 1 137 ? 47.352 -11.934 -69.230 1.00 48.59 137 ALA A CA 1
ATOM 1040 C C . ALA A 1 137 ? 47.252 -10.552 -69.908 1.00 48.59 137 ALA A C 1
ATOM 1042 O O . ALA A 1 137 ? 46.199 -10.218 -70.444 1.00 48.59 137 ALA A O 1
ATOM 1043 N N . VAL A 1 138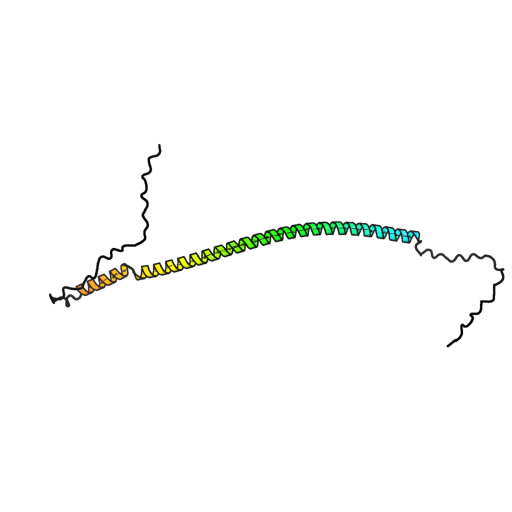 ? 48.322 -9.746 -69.932 1.00 49.84 138 VAL A N 1
ATOM 1044 C CA . VAL A 1 138 ? 48.288 -8.393 -70.517 1.00 49.84 138 VAL A CA 1
ATOM 1045 C C . VAL A 1 138 ? 49.153 -8.314 -71.771 1.00 49.84 138 VAL A C 1
ATOM 1047 O O . VAL A 1 138 ? 50.158 -7.618 -71.791 1.00 49.84 138 VAL A O 1
ATOM 1050 N N . ILE A 1 139 ? 48.758 -9.011 -72.841 1.00 47.31 139 ILE A N 1
ATOM 1051 C CA . ILE A 1 139 ? 49.082 -8.573 -74.209 1.00 47.31 139 ILE A CA 1
ATOM 1052 C C . ILE A 1 139 ? 47.867 -8.825 -75.115 1.00 47.31 139 ILE A C 1
ATOM 1054 O O . ILE A 1 139 ? 47.776 -9.825 -75.819 1.00 47.31 139 ILE A O 1
ATOM 1058 N N . SER A 1 140 ? 46.927 -7.880 -75.106 1.00 37.28 140 SER A N 1
ATOM 1059 C CA . SER A 1 140 ? 46.142 -7.522 -76.291 1.00 37.28 140 SER A CA 1
ATOM 1060 C C . SER A 1 140 ? 45.778 -6.034 -76.196 1.00 37.28 140 SER A C 1
ATOM 1062 O O . SER A 1 140 ? 45.062 -5.648 -75.269 1.00 37.28 140 SER A O 1
ATOM 1064 N N . PRO A 1 141 ? 46.249 -5.176 -77.121 1.00 43.06 141 PRO A N 1
ATOM 1065 C CA . PRO A 1 141 ? 45.965 -3.736 -77.119 1.00 43.06 141 PRO A CA 1
ATOM 1066 C C . PRO A 1 141 ? 44.478 -3.364 -77.259 1.00 43.06 141 PRO A C 1
ATOM 1068 O O . PRO A 1 141 ? 44.134 -2.193 -77.137 1.00 43.06 141 PRO A O 1
ATOM 1071 N N . SER A 1 142 ? 43.585 -4.326 -77.512 1.00 38.12 142 SER A N 1
ATOM 1072 C CA . SER A 1 142 ? 42.148 -4.069 -77.682 1.00 38.12 142 SER A CA 1
ATOM 1073 C C . SER A 1 142 ? 41.326 -4.166 -76.388 1.00 38.12 142 SER A C 1
ATOM 1075 O O . SER A 1 142 ? 40.138 -3.862 -76.415 1.00 38.12 142 SER A O 1
ATOM 1077 N N . ALA A 1 143 ? 41.923 -4.544 -75.252 1.00 42.12 143 ALA A N 1
ATOM 1078 C CA . ALA A 1 143 ? 41.227 -4.686 -73.967 1.00 42.12 143 ALA A CA 1
ATOM 1079 C C . ALA A 1 143 ? 41.656 -3.606 -72.952 1.00 42.12 143 ALA A C 1
ATOM 1081 O O . ALA A 1 143 ? 42.152 -3.902 -71.872 1.00 42.12 143 ALA A O 1
ATOM 1082 N N . VAL A 1 144 ? 41.479 -2.329 -73.305 1.00 40.44 144 VAL A N 1
ATOM 1083 C CA . VAL A 1 144 ? 41.740 -1.161 -72.427 1.00 40.44 144 VAL A CA 1
ATOM 1084 C C . VAL A 1 144 ? 40.482 -0.740 -71.639 1.00 40.44 144 VAL A C 1
ATOM 1086 O O . VAL A 1 144 ? 40.391 0.368 -71.124 1.00 40.44 144 VAL A O 1
ATOM 1089 N N . ILE A 1 145 ? 39.471 -1.601 -71.504 1.00 43.53 145 ILE A N 1
ATOM 1090 C CA . ILE A 1 145 ? 38.200 -1.213 -70.876 1.00 43.53 145 ILE A CA 1
ATOM 1091 C C . ILE A 1 145 ? 37.841 -2.170 -69.740 1.00 43.53 145 ILE A C 1
ATOM 1093 O O . ILE A 1 145 ? 37.782 -3.378 -69.938 1.00 43.53 145 ILE A O 1
ATOM 1097 N N . ALA A 1 146 ? 37.532 -1.558 -68.590 1.00 40.31 146 ALA A N 1
ATOM 1098 C CA . ALA A 1 146 ? 36.923 -2.109 -67.374 1.00 40.31 146 ALA A CA 1
ATOM 1099 C C . ALA A 1 146 ? 37.854 -2.416 -66.184 1.00 40.31 146 ALA A C 1
ATOM 1101 O O . ALA A 1 146 ? 37.750 -3.461 -65.556 1.00 40.31 146 ALA A O 1
ATOM 1102 N N . ILE A 1 147 ? 38.680 -1.452 -65.768 1.00 41.78 147 ILE A N 1
ATOM 1103 C CA . ILE A 1 147 ? 39.132 -1.377 -64.366 1.00 41.78 147 ILE A CA 1
ATOM 1104 C C . ILE A 1 147 ? 38.864 0.041 -63.873 1.00 41.78 147 ILE A C 1
ATOM 1106 O O . ILE A 1 147 ? 39.787 0.825 -63.799 1.00 41.78 147 ILE A O 1
ATOM 1110 N N . PHE A 1 148 ? 37.590 0.399 -63.687 1.00 38.66 148 PHE A N 1
ATOM 1111 C CA . PHE A 1 148 ? 37.070 1.481 -62.826 1.00 38.66 148 PHE A CA 1
ATOM 1112 C C . PHE A 1 148 ? 35.576 1.673 -63.151 1.00 38.66 148 PHE A C 1
ATOM 1114 O O . PHE A 1 148 ? 35.246 2.448 -64.051 1.00 38.66 148 PHE A O 1
ATOM 1121 N N . PRO A 1 149 ? 34.630 1.020 -62.453 1.00 40.28 149 PRO A N 1
ATOM 1122 C CA . PRO A 1 149 ? 33.277 1.534 -62.410 1.00 40.28 149 PRO A CA 1
ATOM 1123 C C . PRO A 1 149 ? 33.199 2.607 -61.313 1.00 40.28 149 PRO A C 1
ATOM 1125 O O . PRO A 1 149 ? 33.371 2.332 -60.130 1.00 40.28 149 PRO A O 1
ATOM 1128 N N . SER A 1 150 ? 32.916 3.835 -61.742 1.00 40.44 150 SER A N 1
ATOM 1129 C CA . SER A 1 150 ? 32.183 4.851 -60.978 1.00 40.44 150 SER A CA 1
ATOM 1130 C C . SER A 1 150 ? 32.772 5.339 -59.648 1.00 40.44 150 SER A C 1
ATOM 1132 O O . SER A 1 150 ? 32.308 4.982 -58.569 1.00 40.44 150 SER A O 1
ATOM 1134 N N . ALA A 1 151 ? 33.657 6.334 -59.722 1.00 43.34 151 ALA A N 1
ATOM 1135 C CA . ALA A 1 151 ? 33.798 7.319 -58.651 1.00 43.34 151 ALA A CA 1
ATOM 1136 C C . ALA A 1 151 ? 33.013 8.590 -59.011 1.00 43.34 151 ALA A C 1
ATOM 1138 O O . ALA A 1 151 ? 33.491 9.411 -59.792 1.00 43.34 151 ALA A O 1
ATOM 1139 N N . ARG A 1 152 ? 31.803 8.718 -58.443 1.00 38.19 152 ARG A N 1
ATOM 1140 C CA . ARG A 1 152 ? 31.167 9.942 -57.898 1.00 38.19 152 ARG A CA 1
ATOM 1141 C C . ARG A 1 152 ? 29.660 9.713 -57.744 1.00 38.19 152 ARG A C 1
ATOM 1143 O O . ARG A 1 152 ? 28.870 10.093 -58.600 1.00 38.19 152 ARG A O 1
ATOM 1150 N N . VAL A 1 153 ? 29.256 9.147 -56.609 1.00 34.25 153 VAL A N 1
ATOM 1151 C CA . VAL A 1 153 ? 27.912 9.403 -56.078 1.00 34.25 153 VAL A CA 1
ATOM 1152 C C . VAL A 1 153 ? 28.019 10.664 -55.224 1.00 34.25 153 VAL A C 1
ATOM 1154 O O . VAL A 1 153 ? 28.572 10.639 -54.128 1.00 34.25 153 VAL A O 1
ATOM 1157 N N . ILE A 1 154 ? 27.528 11.786 -55.749 1.00 37.91 154 ILE A N 1
ATOM 1158 C CA . ILE A 1 154 ? 27.152 12.936 -54.925 1.00 37.91 154 ILE A CA 1
ATOM 1159 C C . ILE A 1 154 ? 25.829 12.539 -54.275 1.00 37.91 154 ILE A C 1
ATOM 1161 O O . ILE A 1 154 ? 24.795 12.512 -54.940 1.00 37.91 154 ILE A O 1
ATOM 1165 N N . VAL A 1 155 ? 25.852 12.187 -52.991 1.00 34.72 155 VAL A N 1
ATOM 1166 C CA . VAL A 1 155 ? 24.614 12.001 -52.229 1.00 34.72 155 VAL A CA 1
ATOM 1167 C C . VAL A 1 155 ? 24.020 13.389 -51.992 1.00 34.72 155 VAL A C 1
ATOM 1169 O O . VAL A 1 155 ? 24.491 14.144 -51.145 1.00 34.72 155 VAL A O 1
ATOM 1172 N N . SER A 1 156 ? 22.992 13.743 -52.762 1.00 41.38 156 SER A N 1
ATOM 1173 C CA . SER A 1 156 ? 22.061 14.799 -52.369 1.00 41.38 156 SER A CA 1
ATOM 1174 C C . SER A 1 156 ? 21.129 14.196 -51.318 1.00 41.38 156 SER A C 1
ATOM 1176 O O . SER A 1 156 ? 20.319 13.332 -51.646 1.00 41.38 156 SER A O 1
ATOM 1178 N N . LEU A 1 157 ? 21.289 14.578 -50.048 1.00 39.44 157 LEU A N 1
ATOM 1179 C CA . LEU A 1 157 ? 20.337 14.239 -48.987 1.00 39.44 157 LEU A CA 1
ATOM 1180 C C . LEU A 1 157 ? 19.175 15.246 -49.024 1.00 39.44 157 LEU A C 1
ATOM 1182 O O . LEU A 1 157 ? 19.387 16.414 -48.680 1.00 39.44 157 LEU A O 1
ATOM 1186 N N . PRO A 1 158 ? 17.944 14.845 -49.383 1.00 39.00 158 PRO A N 1
ATOM 1187 C CA . PRO A 1 158 ? 16.783 15.689 -49.173 1.00 39.00 158 PRO A CA 1
ATOM 1188 C C . PRO A 1 158 ? 16.419 15.618 -47.683 1.00 39.00 158 PRO A C 1
ATOM 1190 O O . PRO A 1 158 ? 15.958 14.585 -47.210 1.00 39.00 158 PRO A O 1
ATOM 1193 N N . GLY A 1 159 ? 16.639 16.699 -46.924 1.00 44.44 159 GLY A N 1
ATOM 1194 C CA . GLY A 1 159 ? 16.033 16.822 -45.589 1.00 44.44 159 GLY A CA 1
ATOM 1195 C C . GLY A 1 159 ? 16.868 17.393 -44.445 1.00 44.44 159 GLY A C 1
ATOM 1196 O O . GLY A 1 159 ? 16.323 17.518 -43.351 1.00 44.44 159 GLY A O 1
ATOM 1197 N N . LEU A 1 160 ? 18.129 17.806 -44.633 1.00 43.66 160 LEU A N 1
ATOM 1198 C CA . LEU A 1 160 ? 18.780 18.631 -43.605 1.00 43.66 160 LEU A CA 1
ATOM 1199 C C . LEU A 1 160 ? 18.270 20.073 -43.700 1.00 43.66 160 LEU A C 1
ATOM 1201 O O . LEU A 1 160 ? 18.662 20.850 -44.572 1.00 43.66 160 LEU A O 1
ATOM 1205 N N . GLY A 1 161 ? 17.363 20.411 -42.784 1.00 48.34 161 GLY A N 1
ATOM 1206 C CA . GLY A 1 161 ? 16.915 21.772 -42.533 1.00 48.34 161 GLY A CA 1
ATOM 1207 C C . GLY A 1 161 ? 18.092 22.733 -42.349 1.00 48.34 161 GLY A C 1
ATOM 1208 O O . GLY A 1 161 ? 19.148 22.382 -41.825 1.00 48.34 161 GLY A O 1
ATOM 1209 N N . LYS A 1 162 ? 17.885 23.963 -42.820 1.00 50.38 162 LYS A N 1
ATOM 1210 C CA . LYS A 1 162 ? 18.823 25.089 -42.766 1.00 50.38 162 LYS A CA 1
ATOM 1211 C C . LYS A 1 162 ? 19.527 25.165 -41.405 1.00 50.38 162 LYS A C 1
ATOM 1213 O O . LYS A 1 162 ? 18.879 25.388 -40.386 1.00 50.38 162 LYS A O 1
ATOM 1218 N N . VAL A 1 163 ? 20.855 25.061 -41.404 1.00 47.59 163 VAL A N 1
ATOM 1219 C CA . VAL A 1 163 ? 21.684 25.426 -40.248 1.00 47.59 163 VAL A CA 1
ATOM 1220 C C . VAL A 1 163 ? 21.489 26.929 -39.984 1.00 47.59 163 VAL A C 1
ATOM 1222 O O . VAL A 1 163 ? 21.704 27.730 -40.900 1.00 47.59 163 VAL A O 1
ATOM 1225 N N . PRO A 1 164 ? 21.064 27.360 -38.782 1.00 45.28 164 PRO A N 1
ATOM 1226 C CA . PRO A 1 164 ? 20.935 28.779 -38.487 1.00 45.28 164 PRO A CA 1
ATOM 1227 C C . PRO A 1 164 ? 22.323 29.429 -38.435 1.00 45.28 164 PRO A C 1
ATOM 1229 O O . PRO A 1 164 ? 23.217 28.974 -37.720 1.00 45.28 164 PRO A O 1
ATOM 1232 N N . LYS A 1 165 ? 22.498 30.521 -39.192 1.00 45.53 165 LYS A N 1
ATOM 1233 C CA . LYS A 1 165 ? 23.656 31.421 -39.086 1.00 45.53 165 LYS A CA 1
ATOM 1234 C C . LYS A 1 165 ? 23.786 31.879 -37.628 1.00 45.53 165 LYS A C 1
ATOM 1236 O O . LYS A 1 165 ? 22.946 32.639 -37.150 1.00 45.53 165 LYS A O 1
ATOM 1241 N N . ARG A 1 166 ? 24.840 31.447 -36.929 1.00 39.22 166 ARG A N 1
ATOM 1242 C CA . ARG A 1 166 ? 25.237 32.051 -35.650 1.00 39.22 166 ARG A CA 1
ATOM 1243 C C . ARG A 1 166 ? 25.574 33.526 -35.896 1.00 39.22 166 ARG A C 1
ATOM 1245 O O . ARG A 1 166 ? 26.416 33.833 -36.738 1.00 39.22 166 ARG A O 1
ATOM 1252 N N . ARG A 1 167 ? 24.889 34.431 -35.187 1.00 41.84 167 ARG A N 1
ATOM 1253 C CA . ARG A 1 167 ? 25.285 35.843 -35.068 1.00 41.84 167 ARG A CA 1
ATOM 1254 C C . ARG A 1 167 ? 26.643 35.924 -34.358 1.00 41.84 167 ARG A C 1
ATOM 1256 O O . ARG A 1 167 ? 26.855 35.147 -33.427 1.00 41.84 167 ARG A O 1
ATOM 1263 N N . PRO A 1 168 ? 27.523 36.862 -34.736 1.00 45.88 168 PRO A N 1
ATOM 1264 C CA . PRO A 1 168 ? 28.693 37.177 -33.933 1.00 45.88 168 PRO A CA 1
ATOM 1265 C C . PRO A 1 168 ? 28.233 37.870 -32.642 1.00 45.88 168 PRO A C 1
ATOM 1267 O O . PRO A 1 168 ? 27.483 38.846 -32.682 1.00 45.88 168 PRO A O 1
ATOM 1270 N N . SER A 1 169 ? 28.633 37.316 -31.502 1.00 47.97 169 SER A N 1
ATOM 1271 C CA . SER A 1 169 ? 28.474 37.915 -30.178 1.00 47.97 169 SER A CA 1
ATOM 1272 C C . SER A 1 169 ? 29.413 39.116 -30.041 1.00 47.97 169 SER A C 1
ATOM 1274 O O . SER A 1 169 ? 30.602 39.012 -30.338 1.00 47.97 169 SER A O 1
ATOM 1276 N N . ALA A 1 170 ? 28.849 40.255 -29.635 1.00 53.12 170 ALA A N 1
ATOM 1277 C CA . ALA A 1 170 ? 29.579 41.474 -29.301 1.00 53.12 170 ALA A CA 1
ATOM 1278 C C . ALA A 1 170 ? 30.451 41.269 -28.043 1.00 53.12 170 ALA A C 1
ATOM 1280 O O . ALA A 1 170 ? 30.119 40.408 -27.225 1.00 53.12 170 ALA A O 1
ATOM 1281 N N . PRO A 1 171 ? 31.546 42.033 -27.882 1.00 50.44 171 PRO A N 1
ATOM 1282 C CA . PRO A 1 171 ? 32.391 41.960 -26.696 1.00 50.44 171 PRO A CA 1
ATOM 1283 C C . PRO A 1 171 ? 31.686 42.616 -25.500 1.00 50.44 171 PRO A C 1
ATOM 1285 O O . PRO A 1 171 ? 31.195 43.741 -25.608 1.00 50.44 171 PRO A O 1
ATOM 1288 N N . GLU A 1 172 ? 31.622 41.904 -24.377 1.00 52.22 172 GLU A N 1
ATOM 1289 C CA . GLU A 1 172 ? 31.217 42.477 -23.090 1.00 52.22 172 GLU A CA 1
ATOM 1290 C C . GLU A 1 172 ? 32.294 43.455 -22.588 1.00 52.22 172 GLU A C 1
ATOM 1292 O O . GLU A 1 172 ? 33.489 43.255 -22.825 1.00 52.22 172 GLU A O 1
ATOM 1297 N N . SER A 1 173 ? 31.826 44.547 -21.974 1.00 52.38 173 SER A N 1
ATOM 1298 C CA . SER A 1 173 ? 32.620 45.585 -21.297 1.00 52.38 173 SER A CA 1
ATOM 1299 C C . SER A 1 173 ? 33.065 45.148 -19.909 1.00 52.38 173 SER A C 1
ATOM 1301 O O . SER A 1 173 ? 32.310 44.375 -19.280 1.00 52.38 173 SER A O 1
#

Sequence (173 aa):
MEHYTTPVPLPQGLPRSDEKGDNMRVPVNPEEPSRAELLAAIQGSRVALEGKIETVAVEVNLLLADLRKVSDKVTVAEGSIVKLQMEVGALRKQMVKANSTVGQLEAWLEDAEGRSVVGTWVDLMGKVRDIMVSPRAVISPSAVIAIFPSARVIVSLPGLGKVPKRRPSAPES